Protein AF-A0A6T1N8C4-F1 (afdb_monomer_lite)

Secondary structure (DSSP, 8-state):
---PPPP----------------PPPPP----SHHHHHHHHHHHHHHHHHTTS--------HHHHHHHHHHHHHHHHTT--PPS--HHHHHHHHHHHHHHHHHHHHHHHHHHHHHHHHHHHHHHHHHHHHHHHHHHHHHHHHHHHHHHHHHH--HHHHS----GGGTSPP----SSSS--

pLDDT: mean 71.2, std 20.19, range [39.59, 98.56]

Sequence (180 aa):
SSHRLPTARLAAQPWTDRLPARRAPPPKAMAAPAMKLAVVVLATLNEAATAARGSVTKHSAPEDQLAQEMTHDLEMNFNKIAPFGKEDTAKELQDHAAKTQDTLVDAVENAEVAEIKRAVFRALTRLRAATIKEFDTIARLETQAIDAYNDAHHYRAENPLAHLHEDEAPVETDKLKSFH

Organism: NCBI:txid311494

Structure (mmCIF, N/CA/C/O backbone):
data_AF-A0A6T1N8C4-F1
#
_entry.id   AF-A0A6T1N8C4-F1
#
loop_
_atom_site.group_PDB
_atom_site.id
_atom_site.type_symbol
_atom_site.label_atom_id
_atom_site.label_alt_id
_atom_site.label_comp_id
_atom_site.label_asym_id
_atom_site.label_entity_id
_atom_site.label_seq_id
_atom_site.pdbx_PDB_ins_code
_atom_site.Cartn_x
_atom_site.Cartn_y
_atom_site.Cartn_z
_atom_site.occupancy
_atom_site.B_iso_or_equiv
_atom_site.auth_seq_id
_atom_site.auth_comp_id
_atom_site.auth_asym_id
_atom_site.auth_atom_id
_atom_site.pdbx_PDB_model_num
ATOM 1 N N . SER A 1 1 ? 70.506 -52.177 -51.315 1.00 47.34 1 SER A N 1
ATOM 2 C CA . SER A 1 1 ? 70.535 -50.708 -51.221 1.00 47.34 1 SER A CA 1
ATOM 3 C C . SER A 1 1 ? 69.802 -50.247 -49.987 1.00 47.34 1 SER A C 1
ATOM 5 O O . SER A 1 1 ? 68.582 -50.272 -49.924 1.00 47.34 1 SER A O 1
ATOM 7 N N . SER A 1 2 ? 70.589 -49.933 -48.971 1.00 41.72 2 SER A N 1
ATOM 8 C CA . SER A 1 2 ? 70.195 -49.477 -47.647 1.00 41.72 2 SER A CA 1
ATOM 9 C C . SER A 1 2 ? 70.303 -47.955 -47.590 1.00 41.72 2 SER A C 1
ATOM 11 O O . SER A 1 2 ? 71.415 -47.436 -47.640 1.00 41.72 2 SER A O 1
ATOM 13 N N . HIS A 1 3 ? 69.186 -47.249 -47.430 1.00 46.25 3 HIS A N 1
ATOM 14 C CA . HIS A 1 3 ? 69.199 -45.839 -47.041 1.00 46.25 3 HIS A CA 1
ATOM 15 C C . HIS A 1 3 ? 68.547 -45.700 -45.665 1.00 46.25 3 HIS A C 1
ATOM 17 O O . HIS A 1 3 ? 67.329 -45.682 -45.524 1.00 46.25 3 HIS A O 1
ATOM 23 N N . ARG A 1 4 ? 69.405 -45.661 -44.638 1.00 47.34 4 ARG A N 1
ATOM 24 C CA . ARG A 1 4 ? 69.079 -45.154 -43.302 1.00 47.34 4 ARG A CA 1
ATOM 25 C C . ARG A 1 4 ? 69.050 -43.632 -43.390 1.00 47.34 4 ARG A C 1
ATOM 27 O O . ARG A 1 4 ? 70.043 -43.042 -43.807 1.00 47.34 4 ARG A O 1
ATOM 34 N N . LEU A 1 5 ? 67.952 -43.014 -42.973 1.00 57.41 5 LEU A N 1
ATOM 35 C CA . LEU A 1 5 ? 67.934 -41.588 -42.655 1.00 57.41 5 LEU A CA 1
ATOM 36 C C . LEU A 1 5 ? 68.440 -41.391 -41.214 1.00 57.41 5 LEU A C 1
ATOM 38 O O . LEU A 1 5 ? 68.097 -42.194 -40.341 1.00 57.41 5 LEU A O 1
ATOM 42 N N . PRO A 1 6 ? 69.279 -40.375 -40.957 1.00 55.69 6 PRO A N 1
ATOM 43 C CA . PRO A 1 6 ? 69.910 -40.179 -39.662 1.00 55.69 6 PRO A CA 1
ATOM 44 C C . PRO A 1 6 ? 68.995 -39.433 -38.684 1.00 55.69 6 PRO A C 1
ATOM 46 O O . PRO A 1 6 ? 68.350 -38.440 -39.012 1.00 55.69 6 PRO A O 1
ATOM 49 N N . THR A 1 7 ? 69.006 -39.900 -37.440 1.00 52.66 7 THR A N 1
ATOM 50 C CA . THR A 1 7 ? 68.527 -39.197 -36.249 1.00 52.66 7 THR A CA 1
ATOM 51 C C . THR A 1 7 ? 69.350 -37.930 -36.006 1.00 52.66 7 THR A C 1
ATOM 53 O O . THR A 1 7 ? 70.552 -38.027 -35.760 1.00 52.66 7 THR A O 1
ATOM 56 N N . ALA A 1 8 ? 68.708 -36.760 -35.999 1.00 49.25 8 ALA A N 1
ATOM 57 C CA . ALA A 1 8 ? 69.304 -35.504 -35.546 1.00 49.25 8 ALA A CA 1
ATOM 58 C C . ALA A 1 8 ? 68.445 -34.885 -34.433 1.00 49.25 8 ALA A C 1
ATOM 60 O O . ALA A 1 8 ? 67.404 -34.275 -34.658 1.00 49.25 8 ALA A O 1
ATOM 61 N N . ARG A 1 9 ? 68.912 -35.095 -33.202 1.00 49.19 9 ARG A N 1
ATOM 62 C CA . ARG A 1 9 ? 68.495 -34.427 -31.970 1.00 49.19 9 ARG A CA 1
ATOM 63 C C . ARG A 1 9 ? 69.102 -33.022 -31.991 1.00 49.19 9 ARG A C 1
ATOM 65 O O . ARG A 1 9 ? 70.322 -32.919 -31.902 1.00 49.19 9 ARG A O 1
ATOM 72 N N . LEU A 1 10 ? 68.294 -31.963 -32.090 1.00 48.38 10 LEU A N 1
ATOM 73 C CA . LEU A 1 10 ? 68.785 -30.590 -31.942 1.00 48.38 10 LEU A CA 1
ATOM 74 C C . LEU A 1 10 ? 67.957 -29.809 -30.910 1.00 48.38 10 LEU A C 1
ATOM 76 O O . LEU A 1 10 ? 66.794 -29.485 -31.114 1.00 48.38 10 LEU A O 1
ATOM 80 N N . ALA A 1 11 ? 68.619 -29.614 -29.771 1.00 47.78 11 ALA A N 1
ATOM 81 C CA . ALA A 1 11 ? 68.452 -28.633 -28.706 1.00 47.78 11 ALA A CA 1
ATOM 82 C C . ALA A 1 11 ? 67.286 -27.628 -28.802 1.00 47.78 11 ALA A C 1
ATOM 84 O O . ALA A 1 11 ? 67.304 -26.698 -29.605 1.00 47.78 11 ALA A O 1
ATOM 85 N N . ALA A 1 12 ? 66.363 -27.725 -27.842 1.00 47.62 12 ALA A N 1
ATOM 86 C CA . ALA A 1 12 ? 65.566 -26.591 -27.398 1.00 47.62 12 ALA A CA 1
ATOM 87 C C . ALA A 1 12 ? 66.493 -25.589 -26.689 1.00 47.62 12 ALA A C 1
ATOM 89 O O . ALA A 1 12 ? 67.050 -25.899 -25.634 1.00 47.62 12 ALA A O 1
ATOM 90 N N . GLN A 1 13 ? 66.694 -24.412 -27.282 1.00 55.56 13 GLN A N 1
ATOM 91 C CA . GLN A 1 13 ? 67.374 -23.301 -26.619 1.00 55.56 13 GLN A CA 1
ATOM 92 C C . GLN A 1 13 ? 66.369 -22.450 -25.819 1.00 55.56 13 GLN A C 1
ATOM 94 O O . GLN A 1 13 ? 65.259 -22.211 -26.301 1.00 55.56 13 GLN A O 1
ATOM 99 N N . PRO A 1 14 ? 66.732 -21.987 -24.608 1.00 48.75 14 PRO A N 1
ATOM 100 C CA . PRO A 1 14 ? 65.880 -21.145 -23.779 1.00 48.75 14 PRO A CA 1
ATOM 101 C C . PRO A 1 14 ? 65.967 -19.682 -24.235 1.00 48.75 14 PRO A C 1
ATOM 103 O O . PRO A 1 14 ? 67.004 -19.039 -24.105 1.00 48.75 14 PRO A O 1
ATOM 106 N N . TRP A 1 15 ? 64.865 -19.135 -24.744 1.00 47.31 15 TRP A N 1
ATOM 107 C CA . TRP A 1 15 ? 64.737 -17.705 -25.033 1.00 47.31 15 TRP A CA 1
ATOM 108 C C . TRP A 1 15 ? 64.452 -16.923 -23.737 1.00 47.31 15 TRP A C 1
ATOM 110 O O . TRP A 1 15 ? 63.334 -16.536 -23.406 1.00 47.31 15 TRP A O 1
ATOM 120 N N . THR A 1 16 ? 65.488 -16.715 -22.938 1.00 52.50 16 THR A N 1
ATOM 121 C CA . THR A 1 16 ? 65.477 -15.653 -21.934 1.00 52.50 16 THR A CA 1
ATOM 122 C C . THR A 1 16 ? 66.001 -14.385 -22.591 1.00 52.50 16 THR A C 1
ATOM 124 O O . THR A 1 16 ? 67.209 -14.267 -22.744 1.00 52.50 16 THR A O 1
ATOM 127 N N . ASP A 1 17 ? 65.121 -13.445 -22.952 1.00 44.28 17 ASP A N 1
ATOM 128 C CA . ASP A 1 17 ? 65.421 -12.022 -22.750 1.00 44.28 17 ASP A CA 1
ATOM 129 C C . ASP A 1 17 ? 64.189 -11.094 -22.794 1.00 44.28 17 ASP A C 1
ATOM 131 O O . ASP A 1 17 ? 63.529 -10.887 -23.806 1.00 44.28 17 ASP A O 1
ATOM 135 N N . ARG A 1 18 ? 63.911 -10.558 -21.599 1.00 54.00 18 ARG A N 1
ATOM 136 C CA . ARG A 1 18 ? 63.447 -9.208 -21.232 1.00 54.00 18 ARG A CA 1
ATOM 137 C C . ARG A 1 18 ? 62.666 -8.383 -22.264 1.00 54.00 18 ARG A C 1
ATOM 139 O O . ARG A 1 18 ? 63.233 -7.593 -23.012 1.00 54.00 18 ARG A O 1
ATOM 146 N N . LEU A 1 19 ? 61.357 -8.314 -22.039 1.00 53.16 19 LEU A N 1
ATOM 147 C CA . LEU A 1 19 ? 60.633 -7.040 -22.077 1.00 53.16 19 LEU A CA 1
ATOM 148 C C . LEU A 1 19 ? 60.255 -6.677 -20.631 1.00 53.16 19 LEU A C 1
ATOM 150 O O . LEU A 1 19 ? 59.687 -7.524 -19.937 1.00 53.16 19 LEU A O 1
ATOM 154 N N . PRO A 1 20 ? 60.564 -5.470 -20.119 1.00 54.38 20 PRO A N 1
ATOM 155 C CA . PRO A 1 20 ? 60.092 -5.079 -18.801 1.00 54.38 20 PRO A CA 1
ATOM 156 C C . PRO A 1 20 ? 58.575 -4.889 -18.868 1.00 54.38 20 PRO A C 1
ATOM 158 O O . PRO A 1 20 ? 58.075 -3.919 -19.437 1.00 54.38 20 PRO A O 1
ATOM 161 N N . ALA A 1 21 ? 57.834 -5.822 -18.270 1.00 54.75 21 ALA A N 1
ATOM 162 C CA . ALA A 1 21 ? 56.421 -5.642 -17.992 1.00 54.75 21 ALA A CA 1
ATOM 163 C C . ALA A 1 21 ? 56.259 -4.359 -17.162 1.00 54.75 21 ALA A C 1
ATOM 165 O O . ALA A 1 21 ? 56.651 -4.308 -15.993 1.00 54.75 21 ALA A O 1
ATOM 166 N N . ARG A 1 22 ? 55.695 -3.303 -17.762 1.00 54.03 22 ARG A N 1
ATOM 167 C CA . ARG A 1 22 ? 55.162 -2.164 -17.009 1.00 54.03 22 ARG A CA 1
ATOM 168 C C . ARG A 1 22 ? 54.064 -2.711 -16.102 1.00 54.03 22 ARG A C 1
ATOM 170 O O . ARG A 1 22 ? 52.928 -2.901 -16.521 1.00 54.03 22 ARG A O 1
ATOM 177 N N . ARG A 1 23 ? 54.429 -3.003 -14.856 1.00 57.47 23 ARG A N 1
ATOM 178 C CA . ARG A 1 23 ? 53.504 -3.334 -13.777 1.00 57.47 23 ARG A CA 1
ATOM 179 C C . ARG A 1 23 ? 52.605 -2.116 -13.577 1.00 57.47 23 ARG A C 1
ATOM 181 O O . ARG A 1 23 ? 53.070 -1.081 -13.103 1.00 57.47 23 ARG A O 1
ATOM 188 N N . ALA A 1 24 ? 51.347 -2.217 -13.997 1.00 61.25 24 ALA A N 1
ATOM 189 C CA . ALA A 1 24 ? 50.339 -1.222 -13.660 1.00 61.25 24 ALA A CA 1
ATOM 190 C C . ALA A 1 24 ? 50.301 -1.060 -12.125 1.00 61.25 24 ALA A C 1
ATOM 192 O O . ALA A 1 24 ? 50.398 -2.068 -11.412 1.00 61.25 24 ALA A O 1
ATOM 193 N N . PRO A 1 25 ? 50.218 0.172 -11.592 1.00 68.31 25 PRO A N 1
ATOM 194 C CA . PRO A 1 25 ? 50.079 0.360 -10.155 1.00 68.31 25 PRO A CA 1
ATOM 195 C C . PRO A 1 25 ? 48.764 -0.288 -9.687 1.00 68.31 25 PRO A C 1
ATOM 197 O O . PRO A 1 25 ? 47.777 -0.250 -10.426 1.00 68.31 25 PRO A O 1
ATOM 200 N N . PRO A 1 26 ? 48.723 -0.893 -8.485 1.00 66.56 26 PRO A N 1
ATOM 201 C CA . PRO A 1 26 ? 47.484 -1.453 -7.964 1.00 66.56 26 PRO A CA 1
ATOM 202 C C . PRO A 1 26 ? 46.426 -0.345 -7.842 1.00 66.56 26 PRO A C 1
ATOM 204 O O . PRO A 1 26 ? 46.782 0.802 -7.543 1.00 66.56 26 PRO A O 1
ATOM 207 N N . PRO A 1 27 ? 45.133 -0.657 -8.049 1.00 54.56 27 PRO A N 1
ATOM 208 C CA . PRO A 1 27 ? 44.078 0.319 -7.832 1.00 54.56 27 PRO A CA 1
ATOM 209 C C . PRO A 1 27 ? 44.167 0.816 -6.388 1.00 54.56 27 PRO A C 1
ATOM 211 O O . PRO A 1 27 ? 44.194 0.022 -5.445 1.00 54.56 27 PRO A O 1
ATOM 214 N N . LYS A 1 28 ? 44.250 2.141 -6.212 1.00 54.94 28 LYS A N 1
ATOM 215 C CA . LYS A 1 28 ? 44.131 2.765 -4.893 1.00 54.94 28 LYS A CA 1
ATOM 216 C C . LYS A 1 28 ? 42.822 2.274 -4.288 1.00 54.94 28 LYS A C 1
ATOM 218 O O . LYS A 1 28 ? 41.762 2.498 -4.865 1.00 54.94 28 LYS A O 1
ATOM 223 N N . ALA A 1 29 ? 42.915 1.603 -3.144 1.00 51.88 29 ALA A N 1
ATOM 224 C CA . ALA A 1 29 ? 41.766 1.242 -2.339 1.00 51.88 29 ALA A CA 1
ATOM 225 C C . ALA A 1 29 ? 40.991 2.525 -2.012 1.00 51.88 29 ALA A C 1
ATOM 227 O O . ALA A 1 29 ? 41.386 3.303 -1.143 1.00 51.88 29 ALA A O 1
ATOM 228 N N . MET A 1 30 ? 39.905 2.770 -2.744 1.00 45.03 30 MET A N 1
ATOM 229 C CA . MET A 1 30 ? 38.883 3.704 -2.307 1.00 45.03 30 MET A CA 1
ATOM 230 C C . MET A 1 30 ? 38.223 3.049 -1.101 1.00 45.03 30 MET A C 1
ATOM 232 O O . MET A 1 30 ? 37.404 2.143 -1.233 1.00 45.03 30 MET A O 1
ATOM 236 N N . ALA A 1 31 ? 38.673 3.451 0.086 1.00 50.25 31 ALA A N 1
ATOM 237 C CA . ALA A 1 31 ? 38.044 3.109 1.344 1.00 50.25 31 ALA A CA 1
ATOM 238 C C . ALA A 1 31 ? 36.561 3.486 1.252 1.00 50.25 31 ALA A C 1
ATOM 240 O O . ALA A 1 31 ? 36.204 4.660 1.184 1.00 50.25 31 ALA A O 1
ATOM 241 N N . ALA A 1 32 ? 35.713 2.465 1.185 1.00 47.38 32 ALA A N 1
ATOM 242 C CA . ALA A 1 32 ? 34.274 2.594 1.108 1.00 47.38 32 ALA A CA 1
ATOM 243 C C . ALA A 1 32 ? 33.721 3.270 2.377 1.00 47.38 32 ALA A C 1
ATOM 245 O O . ALA A 1 32 ? 33.896 2.724 3.469 1.00 47.38 32 ALA A O 1
ATOM 246 N N . PRO A 1 33 ? 32.966 4.381 2.273 1.00 44.59 33 PRO A N 1
ATOM 247 C CA . PRO A 1 33 ? 32.098 4.828 3.353 1.00 44.59 33 PRO A CA 1
ATOM 248 C C . PRO A 1 33 ? 30.666 4.278 3.202 1.00 44.59 33 PRO A C 1
ATOM 250 O O . PRO A 1 33 ? 29.790 4.654 3.970 1.00 44.59 33 PRO A O 1
ATOM 253 N N . ALA A 1 34 ? 30.399 3.375 2.251 1.00 49.56 34 ALA A N 1
ATOM 254 C CA . ALA A 1 34 ? 29.049 2.846 2.015 1.00 49.56 34 ALA A CA 1
ATOM 255 C C . ALA A 1 34 ? 28.650 1.718 2.989 1.00 49.56 34 ALA A C 1
ATOM 257 O O . ALA A 1 34 ? 27.472 1.523 3.276 1.00 49.56 34 ALA A O 1
ATOM 258 N N . MET A 1 35 ? 29.623 0.999 3.558 1.00 45.97 35 MET A N 1
ATOM 259 C CA . MET A 1 35 ? 29.342 -0.159 4.417 1.00 45.97 35 MET A CA 1
ATOM 260 C C . MET A 1 35 ? 29.022 0.234 5.870 1.00 45.97 35 MET A C 1
ATOM 262 O O . MET A 1 35 ? 28.352 -0.513 6.575 1.00 45.97 35 MET A O 1
ATOM 266 N N . LYS A 1 36 ? 29.422 1.438 6.312 1.00 45.34 36 LYS A N 1
ATOM 267 C CA . LYS A 1 36 ? 29.052 1.964 7.639 1.00 45.34 36 LYS A CA 1
ATOM 268 C C . LYS A 1 36 ? 27.584 2.380 7.706 1.00 45.34 36 LYS A C 1
ATOM 270 O O . LYS A 1 36 ? 26.944 2.126 8.717 1.00 45.34 36 LYS A O 1
ATOM 275 N N . LEU A 1 37 ? 27.034 2.949 6.632 1.00 43.53 37 LEU A N 1
ATOM 276 C CA . LEU A 1 37 ? 25.614 3.308 6.568 1.00 43.53 37 LEU A CA 1
ATOM 277 C C . LEU A 1 37 ? 24.719 2.065 6.534 1.00 43.53 37 LEU A C 1
ATOM 279 O O . LEU A 1 37 ? 23.733 2.022 7.257 1.00 43.53 37 LEU A O 1
ATOM 283 N N . ALA A 1 38 ? 25.098 1.025 5.785 1.00 47.72 38 ALA A N 1
ATOM 284 C CA . ALA A 1 38 ? 24.355 -0.235 5.770 1.00 47.72 38 ALA A CA 1
ATOM 285 C C . ALA A 1 38 ? 24.359 -0.935 7.142 1.00 47.72 38 ALA A C 1
ATOM 287 O O . ALA A 1 38 ? 23.317 -1.404 7.587 1.00 47.72 38 ALA A O 1
ATOM 288 N N . VAL A 1 39 ? 25.500 -0.959 7.845 1.00 49.09 39 VAL A N 1
ATOM 289 C CA . VAL A 1 39 ? 25.595 -1.553 9.191 1.00 49.09 39 VAL A CA 1
ATOM 290 C C . VAL A 1 39 ? 24.842 -0.722 10.232 1.00 49.09 39 VAL A C 1
ATOM 292 O O . VAL A 1 39 ? 24.171 -1.303 11.076 1.00 49.09 39 VAL A O 1
ATOM 295 N N . VAL A 1 40 ? 24.884 0.613 10.159 1.00 53.31 40 VAL A N 1
ATOM 296 C CA . VAL A 1 40 ? 24.122 1.483 11.072 1.00 53.31 40 VAL A CA 1
ATOM 297 C C . VAL A 1 40 ? 22.619 1.386 10.808 1.00 53.31 40 VAL A C 1
ATOM 299 O O . VAL A 1 40 ? 21.866 1.261 11.760 1.00 53.31 40 VAL A O 1
ATOM 302 N N . VAL A 1 41 ? 22.166 1.364 9.551 1.00 53.97 41 VAL A N 1
ATOM 303 C CA . VAL A 1 41 ? 20.735 1.214 9.215 1.00 53.97 41 VAL A CA 1
ATOM 304 C C . VAL A 1 41 ? 20.219 -0.187 9.563 1.00 53.97 41 VAL A C 1
ATOM 306 O O . VAL A 1 41 ? 19.097 -0.325 10.044 1.00 53.97 41 VAL A O 1
ATOM 309 N N . LEU A 1 42 ? 21.032 -1.234 9.386 1.00 49.56 42 LEU A N 1
ATOM 310 C CA . LEU A 1 42 ? 20.670 -2.582 9.830 1.00 49.56 42 LEU A CA 1
ATOM 311 C C . LEU A 1 42 ? 20.664 -2.686 11.366 1.00 49.56 42 LEU A C 1
ATOM 313 O O . LEU A 1 42 ? 19.801 -3.364 11.916 1.00 49.56 42 LEU A O 1
ATOM 317 N N . ALA A 1 43 ? 21.564 -1.985 12.064 1.00 51.09 43 ALA A N 1
ATOM 318 C CA . ALA A 1 43 ? 21.596 -1.937 13.526 1.00 51.09 43 ALA A CA 1
ATOM 319 C C . ALA A 1 43 ? 20.418 -1.141 14.117 1.00 51.09 43 ALA A C 1
ATOM 321 O O . ALA A 1 43 ? 19.791 -1.627 15.053 1.00 51.09 43 ALA A O 1
ATOM 322 N N . THR A 1 44 ? 20.045 0.007 13.539 1.00 52.84 44 THR A N 1
ATOM 323 C CA . THR A 1 44 ? 18.914 0.823 14.023 1.00 52.84 44 THR A CA 1
ATOM 324 C C . THR A 1 44 ? 17.555 0.195 13.714 1.00 52.84 44 THR A C 1
ATOM 326 O O . THR A 1 44 ? 16.621 0.328 14.503 1.00 52.84 44 THR A O 1
ATOM 329 N N . LEU A 1 45 ? 17.427 -0.560 12.616 1.00 48.91 45 LEU A N 1
ATOM 330 C CA . LEU A 1 45 ? 16.219 -1.349 12.343 1.00 48.91 45 LEU A CA 1
ATOM 331 C C . LEU A 1 45 ? 16.142 -2.622 13.197 1.00 48.91 45 LEU A C 1
ATOM 333 O O . LEU A 1 45 ? 15.041 -3.068 13.519 1.00 48.91 45 LEU A O 1
ATOM 337 N N . ASN A 1 46 ? 17.283 -3.191 13.599 1.00 48.03 46 ASN A N 1
ATOM 338 C CA . ASN A 1 46 ? 17.304 -4.318 14.528 1.00 48.03 46 ASN A CA 1
ATOM 339 C C . ASN A 1 46 ? 17.000 -3.880 15.968 1.00 48.03 46 ASN A C 1
ATOM 341 O O . ASN A 1 46 ? 16.412 -4.657 16.705 1.00 48.03 46 ASN A O 1
ATOM 345 N N . GLU A 1 47 ? 17.300 -2.635 16.349 1.00 44.59 47 GLU A N 1
ATOM 346 C CA . GLU A 1 47 ? 16.943 -2.059 17.656 1.00 44.59 47 GLU A CA 1
ATOM 347 C C . GLU A 1 47 ? 15.423 -1.824 17.795 1.00 44.59 47 GLU A C 1
ATOM 349 O O . GLU A 1 47 ? 14.846 -2.036 18.861 1.00 44.59 47 GLU A O 1
ATOM 354 N N . ALA A 1 48 ? 14.734 -1.529 16.684 1.00 46.94 48 ALA A N 1
ATOM 355 C CA . ALA A 1 48 ? 13.268 -1.529 16.622 1.00 46.94 48 ALA A CA 1
ATOM 356 C C . ALA A 1 48 ? 12.656 -2.950 16.624 1.00 46.94 48 ALA A C 1
ATOM 358 O O . ALA A 1 48 ? 11.504 -3.126 17.022 1.00 46.94 48 ALA A O 1
ATOM 359 N N . ALA A 1 49 ? 13.411 -3.974 16.202 1.00 44.97 49 ALA A N 1
ATOM 360 C CA . ALA A 1 49 ? 12.958 -5.368 16.149 1.00 44.97 49 ALA A CA 1
ATOM 361 C C . ALA A 1 49 ? 13.280 -6.172 17.427 1.00 44.97 49 ALA A C 1
ATOM 363 O O . ALA A 1 49 ? 12.548 -7.108 17.760 1.00 44.97 49 ALA A O 1
ATOM 364 N N . THR A 1 50 ? 14.328 -5.812 18.174 1.00 43.03 50 THR A N 1
ATOM 365 C CA . THR A 1 50 ? 14.672 -6.426 19.468 1.00 43.03 50 THR A CA 1
ATOM 366 C C . THR A 1 50 ? 13.898 -5.825 20.638 1.00 43.03 50 THR A C 1
ATOM 368 O O . THR A 1 50 ? 13.684 -6.531 21.619 1.00 43.03 50 THR A O 1
ATOM 371 N N . ALA A 1 51 ? 13.336 -4.616 20.508 1.00 45.31 51 ALA A N 1
ATOM 372 C CA . ALA A 1 51 ? 12.325 -4.112 21.448 1.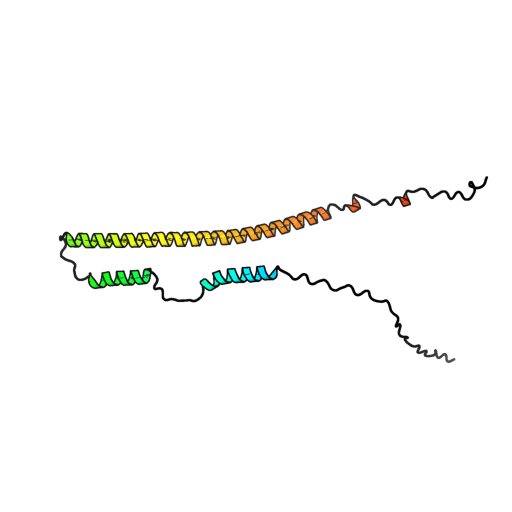00 45.31 51 ALA A CA 1
ATOM 373 C C . ALA A 1 51 ? 11.055 -4.994 21.497 1.00 45.31 51 ALA A C 1
ATOM 375 O O . ALA A 1 51 ? 10.325 -4.981 22.484 1.00 45.31 51 ALA A O 1
ATOM 376 N N . ALA A 1 52 ? 10.811 -5.808 20.460 1.00 48.56 52 ALA A N 1
ATOM 377 C CA . ALA A 1 52 ? 9.681 -6.733 20.383 1.00 48.56 52 ALA A CA 1
ATOM 378 C C . ALA A 1 52 ? 9.993 -8.163 20.877 1.00 48.56 52 ALA A C 1
ATOM 380 O O . ALA A 1 52 ? 9.107 -9.019 20.852 1.00 48.56 52 ALA A O 1
ATOM 381 N N . ARG A 1 53 ? 11.225 -8.468 21.319 1.00 51.44 53 ARG A N 1
ATOM 382 C CA . ARG A 1 53 ? 11.578 -9.802 21.838 1.00 51.44 53 ARG A CA 1
ATOM 383 C C . ARG A 1 53 ? 12.232 -9.728 23.211 1.00 51.44 53 ARG A C 1
ATOM 385 O O . ARG A 1 53 ? 13.440 -9.576 23.330 1.00 51.44 53 ARG A O 1
ATOM 392 N N . GLY A 1 54 ? 11.419 -10.009 24.226 1.00 45.38 54 GLY A N 1
ATOM 393 C CA . GLY A 1 54 ? 11.890 -10.768 25.382 1.00 45.38 54 GLY A CA 1
ATOM 394 C C . GLY A 1 54 ? 12.343 -9.956 26.587 1.00 45.38 54 GLY A C 1
ATOM 395 O O . GLY A 1 54 ? 13.384 -10.246 27.157 1.00 45.38 54 GLY A O 1
ATOM 396 N N . SER A 1 55 ? 11.514 -9.026 27.048 1.00 41.28 55 SER A N 1
ATOM 397 C CA . SER A 1 55 ? 11.369 -8.809 28.486 1.00 41.28 55 SER A CA 1
ATOM 398 C C . SER A 1 55 ? 9.904 -9.042 28.821 1.00 41.28 55 SER A C 1
ATOM 400 O O . SER A 1 55 ? 9.079 -8.134 28.742 1.00 41.28 55 SER A O 1
ATOM 402 N N . VAL A 1 56 ? 9.563 -10.296 29.142 1.00 39.59 56 VAL A N 1
ATOM 403 C CA . VAL A 1 56 ? 8.300 -10.632 29.813 1.00 39.59 56 VAL A CA 1
ATOM 404 C C . VAL A 1 56 ? 8.422 -10.105 31.240 1.00 39.59 56 VAL A C 1
ATOM 406 O O . VAL A 1 56 ? 8.571 -10.845 32.209 1.00 39.59 56 VAL A O 1
ATOM 409 N N . THR A 1 57 ? 8.421 -8.782 31.372 1.00 43.12 57 THR A N 1
ATOM 410 C CA . THR A 1 57 ? 7.914 -8.184 32.593 1.00 43.12 57 THR A CA 1
ATOM 411 C C . THR A 1 57 ? 6.471 -8.648 32.668 1.00 43.12 57 THR A C 1
ATOM 413 O O . THR A 1 57 ? 5.702 -8.449 31.729 1.00 43.12 57 THR A O 1
ATOM 416 N N . LYS A 1 58 ? 6.106 -9.317 33.761 1.00 42.56 58 LYS A N 1
ATOM 417 C CA . LYS A 1 58 ? 4.710 -9.416 34.179 1.00 42.56 58 LYS A CA 1
ATOM 418 C C . LYS A 1 58 ? 4.226 -7.996 34.498 1.00 42.56 58 LYS A C 1
ATOM 420 O O . LYS A 1 58 ? 4.009 -7.664 35.655 1.00 42.56 58 LYS A O 1
ATOM 425 N N . HIS A 1 59 ? 4.128 -7.129 33.498 1.00 43.28 59 HIS A N 1
ATOM 426 C CA . HIS A 1 59 ? 3.107 -6.109 33.540 1.00 43.28 59 HIS A CA 1
ATOM 427 C C . HIS A 1 59 ? 1.839 -6.921 33.358 1.00 43.28 59 HIS A C 1
ATOM 429 O O . HIS A 1 59 ? 1.566 -7.397 32.257 1.00 43.28 59 HIS A O 1
ATOM 435 N N . SER A 1 60 ? 1.157 -7.199 34.472 1.00 52.25 60 SER A N 1
ATOM 436 C CA . SER A 1 60 ? -0.256 -7.537 34.396 1.00 52.25 60 SER A CA 1
ATOM 437 C C . SER A 1 60 ? -0.857 -6.531 33.432 1.00 52.25 60 SER A C 1
ATOM 439 O O . SER A 1 60 ? -0.636 -5.321 33.576 1.00 52.25 60 SER A O 1
ATOM 441 N N . ALA A 1 61 ? -1.483 -7.039 32.377 1.00 59.59 61 ALA A N 1
ATOM 442 C CA . ALA A 1 61 ? -2.141 -6.160 31.440 1.00 59.59 61 ALA A CA 1
ATOM 443 C C . ALA A 1 61 ? -3.146 -5.308 32.243 1.00 59.59 61 ALA A C 1
ATOM 445 O O . ALA A 1 61 ? -3.631 -5.767 33.283 1.00 59.59 61 ALA A O 1
ATOM 446 N N . PRO A 1 62 ? -3.428 -4.058 31.852 1.00 60.53 62 PRO A N 1
ATOM 447 C CA . PRO A 1 62 ? -4.402 -3.237 32.572 1.00 60.53 62 PRO A CA 1
ATOM 448 C C . PRO A 1 62 ? -5.742 -3.979 32.738 1.00 60.53 62 PRO A C 1
ATOM 450 O O . PRO A 1 62 ? -6.364 -3.876 33.791 1.00 60.53 62 PRO A O 1
ATOM 453 N N . GLU A 1 63 ? -6.102 -4.840 31.779 1.00 62.03 63 GLU A N 1
ATOM 454 C CA . GLU A 1 63 ? -7.219 -5.787 31.883 1.00 62.03 63 GLU A CA 1
ATOM 455 C C . GLU A 1 63 ? -7.095 -6.850 32.994 1.00 62.03 63 GLU A C 1
ATOM 457 O O . GLU A 1 63 ? -8.115 -7.214 33.563 1.00 62.03 63 GLU A O 1
ATOM 462 N N . ASP A 1 64 ? -5.902 -7.328 33.364 1.00 63.41 64 ASP A N 1
ATOM 463 C CA . ASP A 1 64 ? -5.721 -8.288 34.471 1.00 63.41 64 ASP A CA 1
ATOM 464 C C . ASP A 1 64 ? -5.895 -7.619 35.843 1.00 63.41 64 ASP A C 1
ATOM 466 O O . ASP A 1 64 ? -6.394 -8.239 36.783 1.00 63.41 64 ASP A O 1
ATOM 470 N N . GLN A 1 65 ? -5.485 -6.352 35.969 1.00 64.69 65 GLN A N 1
ATOM 471 C CA . GLN A 1 65 ? -5.694 -5.557 37.186 1.00 64.69 65 GLN A CA 1
ATOM 472 C C . GLN A 1 65 ? -7.164 -5.152 37.319 1.00 64.69 65 GLN A C 1
ATOM 474 O O . GLN A 1 65 ? -7.740 -5.301 38.392 1.00 64.69 65 GLN A O 1
ATOM 479 N N . LEU A 1 66 ? -7.785 -4.743 36.209 1.00 66.38 66 LEU A N 1
ATOM 480 C CA . LEU A 1 66 ? -9.216 -4.466 36.126 1.00 66.38 66 LEU A CA 1
ATOM 481 C C . LEU A 1 66 ? -10.046 -5.727 36.395 1.00 66.38 66 LEU A C 1
ATOM 483 O O . LEU A 1 66 ? -11.016 -5.667 37.136 1.00 66.38 66 LEU A O 1
ATOM 487 N N . ALA A 1 67 ? -9.658 -6.883 35.851 1.00 64.38 67 ALA A N 1
ATOM 488 C CA . ALA A 1 67 ? -10.317 -8.153 36.136 1.00 64.38 67 ALA A CA 1
ATOM 489 C C . ALA A 1 67 ? -10.194 -8.515 37.620 1.00 64.38 67 ALA A C 1
ATOM 491 O O . ALA A 1 67 ? -11.180 -8.934 38.215 1.00 64.38 67 ALA A O 1
ATOM 492 N N . GLN A 1 68 ? -9.031 -8.304 38.246 1.00 66.75 68 GLN A N 1
ATOM 493 C CA . GLN A 1 68 ? -8.874 -8.497 39.690 1.00 66.75 68 GLN A CA 1
ATOM 494 C C . GLN A 1 68 ? -9.756 -7.539 40.502 1.00 66.75 68 GLN A C 1
ATOM 496 O O . GLN A 1 68 ? -10.424 -7.991 41.431 1.00 66.75 68 GLN A O 1
ATOM 501 N N . GLU A 1 69 ? -9.834 -6.264 40.123 1.00 62.91 69 GLU A N 1
ATOM 502 C CA . GLU A 1 69 ? -10.684 -5.257 40.772 1.00 62.91 69 GLU A CA 1
ATOM 503 C C . GLU A 1 69 ? -12.181 -5.587 40.608 1.00 62.91 69 GLU A C 1
ATOM 505 O O . GLU A 1 69 ? -12.915 -5.645 41.594 1.00 62.91 69 GLU A O 1
ATOM 510 N N . MET A 1 70 ? -12.613 -5.956 39.396 1.00 63.59 70 MET A N 1
ATOM 511 C CA . MET A 1 70 ? -13.983 -6.395 39.110 1.00 63.59 70 MET A CA 1
ATOM 512 C C . MET A 1 70 ? -14.342 -7.706 39.820 1.00 63.59 70 MET A C 1
ATOM 514 O O . MET A 1 70 ? -15.469 -7.865 40.281 1.00 63.59 70 MET A O 1
ATOM 518 N N . THR A 1 71 ? -13.410 -8.657 39.948 1.00 61.91 71 THR A N 1
ATOM 519 C CA . THR A 1 71 ? -13.669 -9.895 40.709 1.00 61.91 71 THR A CA 1
ATOM 520 C C . THR A 1 71 ? -13.805 -9.635 42.206 1.00 61.91 71 THR A C 1
ATOM 522 O O . THR A 1 71 ? -14.599 -10.306 42.866 1.00 61.91 71 THR A O 1
ATOM 525 N N . HIS A 1 72 ? -13.098 -8.632 42.734 1.00 62.91 72 HIS A N 1
ATOM 526 C CA . HIS A 1 72 ? -13.202 -8.239 44.137 1.00 62.91 72 HIS A CA 1
ATOM 527 C C . HIS A 1 72 ? -14.544 -7.556 44.443 1.00 62.91 72 HIS A C 1
ATOM 529 O O . HIS A 1 72 ? -15.148 -7.828 45.484 1.00 62.91 72 HIS A O 1
ATOM 535 N N . ASP A 1 73 ? -15.050 -6.748 43.506 1.00 55.31 73 ASP A N 1
ATOM 536 C CA . ASP A 1 73 ? -16.378 -6.126 43.591 1.00 55.31 73 ASP A CA 1
ATOM 537 C C . ASP A 1 73 ? -17.521 -7.157 43.506 1.00 55.31 73 ASP A C 1
ATOM 539 O O . ASP A 1 73 ? -18.565 -6.977 44.140 1.00 55.31 73 ASP A O 1
ATOM 543 N N . LEU A 1 74 ? -17.334 -8.279 42.797 1.00 58.47 74 LEU A N 1
ATOM 544 C CA . LEU A 1 74 ? -18.326 -9.362 42.750 1.00 58.47 74 LEU A CA 1
ATOM 545 C C . LEU A 1 74 ? -18.348 -10.223 44.027 1.00 58.47 74 LEU A C 1
ATOM 547 O O . LEU A 1 74 ? -19.431 -10.565 44.505 1.00 58.47 74 LEU A O 1
ATOM 551 N N . GLU A 1 75 ? -17.199 -10.583 44.605 1.00 57.94 75 GLU A N 1
ATOM 552 C CA . GLU A 1 75 ? -17.161 -11.507 45.756 1.00 57.94 75 GLU A CA 1
ATOM 553 C C . GLU A 1 75 ? -17.698 -10.901 47.066 1.00 57.94 75 GLU A C 1
ATOM 555 O O . GLU A 1 75 ? -18.175 -11.638 47.931 1.00 57.94 75 GLU A O 1
ATOM 560 N N . MET A 1 76 ? -17.701 -9.571 47.207 1.00 59.78 76 MET A N 1
ATOM 561 C CA . MET A 1 76 ? -18.154 -8.893 48.432 1.00 59.78 76 MET A CA 1
ATOM 562 C C . MET A 1 76 ? -19.629 -8.444 48.393 1.00 59.78 76 MET A C 1
ATOM 564 O O . MET A 1 76 ? -20.200 -8.156 49.449 1.00 59.78 76 MET A O 1
ATOM 568 N N . ASN A 1 77 ? -20.274 -8.407 47.216 1.00 55.56 77 ASN A N 1
ATOM 569 C CA . ASN A 1 77 ? -21.552 -7.697 47.024 1.00 55.56 77 ASN A CA 1
ATOM 570 C C . ASN A 1 77 ? -22.777 -8.595 46.722 1.00 55.56 77 ASN A C 1
ATOM 572 O O . ASN A 1 77 ? -23.917 -8.136 46.797 1.00 55.56 77 ASN A O 1
ATOM 576 N N . PHE A 1 78 ? -22.598 -9.900 46.464 1.00 50.03 78 PHE A N 1
ATOM 577 C CA . PHE A 1 78 ? -23.717 -10.820 46.163 1.00 50.03 78 PHE A CA 1
ATOM 578 C C . PHE A 1 78 ? -24.639 -11.144 47.358 1.00 50.03 78 PHE A C 1
ATOM 580 O O . PHE A 1 78 ? -25.751 -11.632 47.160 1.00 50.03 78 PHE A O 1
ATOM 587 N N . ASN A 1 79 ? -24.232 -10.832 48.593 1.00 49.91 79 ASN A N 1
ATOM 588 C CA . ASN A 1 79 ? -24.980 -11.187 49.809 1.00 49.91 79 ASN A CA 1
ATOM 589 C C . ASN A 1 79 ? -25.777 -10.032 50.444 1.00 49.91 79 ASN A C 1
ATOM 591 O O . ASN A 1 79 ? -26.207 -10.148 51.594 1.00 49.91 79 ASN A O 1
ATOM 595 N N . LYS A 1 80 ? -26.003 -8.920 49.733 1.00 57.81 80 LYS A N 1
ATOM 596 C CA . LYS A 1 80 ? -26.673 -7.737 50.304 1.00 57.81 80 LYS A CA 1
ATOM 597 C C . LYS A 1 80 ? -27.791 -7.154 49.440 1.00 57.81 80 LYS A C 1
ATOM 599 O O . LYS A 1 80 ? -28.031 -5.952 49.470 1.00 57.81 80 LYS A O 1
ATOM 604 N N . ILE A 1 81 ? -28.523 -8.002 48.715 1.00 59.47 81 ILE A N 1
ATOM 605 C CA . ILE A 1 81 ? -29.743 -7.567 48.021 1.00 59.47 81 ILE A CA 1
ATOM 606 C C . ILE A 1 81 ? -30.797 -7.231 49.084 1.00 59.47 81 ILE A C 1
ATOM 608 O O . ILE A 1 81 ? -31.515 -8.102 49.580 1.00 59.47 81 ILE A O 1
ATOM 612 N N . ALA A 1 82 ? -30.859 -5.959 49.478 1.00 60.50 82 ALA A N 1
ATOM 613 C CA . ALA A 1 82 ? -31.974 -5.444 50.254 1.00 60.50 82 ALA A CA 1
ATOM 614 C 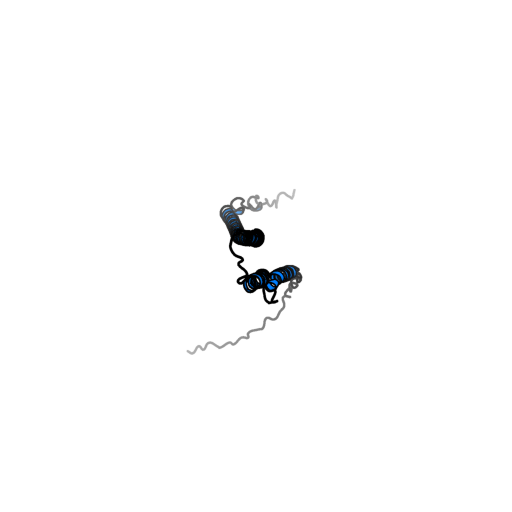C . ALA A 1 82 ? -33.270 -5.621 49.434 1.00 60.50 82 ALA A C 1
ATOM 616 O O . ALA A 1 82 ? -33.228 -5.570 48.201 1.00 60.50 82 ALA A O 1
ATOM 617 N N . PRO A 1 83 ? -34.427 -5.849 50.079 1.00 65.88 83 PRO A N 1
ATOM 618 C CA . PRO A 1 83 ? -35.692 -6.027 49.372 1.00 65.88 83 PRO A CA 1
ATOM 619 C C . PRO A 1 83 ? -35.968 -4.838 48.440 1.00 65.88 83 PRO A C 1
ATOM 621 O O . PRO A 1 83 ? -35.767 -3.685 48.828 1.00 65.88 83 PRO A O 1
ATOM 624 N N . PHE A 1 84 ? -36.428 -5.133 47.217 1.00 59.62 84 PHE A N 1
ATOM 625 C CA . PHE A 1 84 ? -36.773 -4.136 46.198 1.00 59.62 84 PHE A CA 1
ATOM 626 C C . PHE A 1 84 ? -37.622 -3.004 46.802 1.00 59.62 84 PHE A C 1
ATOM 628 O O . PHE A 1 84 ? -38.636 -3.268 47.448 1.00 59.62 84 PHE A O 1
ATOM 635 N N . GLY A 1 85 ? -37.208 -1.749 46.582 1.00 63.62 85 GLY A N 1
ATOM 636 C CA . GLY A 1 85 ? -37.932 -0.558 47.054 1.00 63.62 85 GLY A CA 1
ATOM 637 C C . GLY A 1 85 ? -37.180 0.365 48.024 1.00 63.62 85 GLY A C 1
ATOM 638 O O . GLY A 1 85 ? -37.810 1.238 48.617 1.00 63.62 85 GLY A O 1
ATOM 639 N N . LYS A 1 86 ? -35.859 0.208 48.202 1.00 67.81 86 LYS A N 1
ATOM 640 C CA . LYS A 1 86 ? -34.997 1.164 48.927 1.00 67.81 86 LYS A CA 1
ATOM 641 C C . LYS A 1 86 ? -34.184 1.994 47.925 1.00 67.81 86 LYS A C 1
ATOM 643 O O . LYS A 1 86 ? -33.430 1.426 47.137 1.00 67.81 86 LYS A O 1
ATOM 648 N N . GLU A 1 87 ? -34.344 3.317 47.961 1.00 66.25 87 GLU A N 1
ATOM 649 C CA . GLU A 1 87 ? -33.699 4.277 47.044 1.00 66.25 87 GLU A CA 1
ATOM 650 C C . GLU A 1 87 ? -32.167 4.117 47.000 1.00 66.25 87 GLU A C 1
ATOM 652 O O . GLU A 1 87 ? -31.574 4.146 45.923 1.00 66.25 87 GLU A O 1
ATOM 657 N N . ASP A 1 88 ? -31.552 3.804 48.143 1.00 74.38 88 ASP A N 1
ATOM 658 C CA . ASP A 1 88 ? -30.101 3.629 48.276 1.00 74.38 88 ASP A CA 1
ATOM 659 C C . ASP A 1 88 ? -29.551 2.478 47.408 1.00 74.38 88 ASP A C 1
ATOM 661 O O . ASP A 1 88 ? -28.527 2.631 46.749 1.00 74.38 88 ASP A O 1
ATOM 665 N N . THR A 1 89 ? -30.271 1.351 47.306 1.00 75.81 89 THR A N 1
ATOM 666 C CA . THR A 1 89 ? -29.831 0.197 46.489 1.00 75.81 89 THR A CA 1
ATOM 667 C C . THR A 1 89 ? -29.982 0.412 44.986 1.00 75.81 89 THR A C 1
ATOM 669 O O . THR A 1 89 ? -29.199 -0.116 44.202 1.00 75.81 89 THR A O 1
ATOM 672 N N . ALA A 1 90 ? -30.975 1.196 44.560 1.00 80.56 90 ALA A N 1
ATOM 673 C CA . ALA A 1 90 ? -31.132 1.534 43.148 1.00 80.56 90 ALA A CA 1
ATOM 674 C C . ALA A 1 90 ? -30.008 2.469 42.680 1.00 80.56 90 ALA A C 1
ATOM 676 O O . ALA A 1 90 ? -29.514 2.321 41.562 1.00 80.56 90 ALA A O 1
ATOM 677 N N . LYS A 1 91 ? -29.586 3.391 43.553 1.00 81.62 91 LYS A N 1
ATOM 678 C CA . LYS A 1 91 ? -28.500 4.331 43.283 1.00 81.62 91 LYS A CA 1
ATOM 679 C C . LYS A 1 91 ? -27.147 3.629 43.162 1.00 81.62 91 LYS A C 1
ATOM 681 O O . LYS A 1 91 ? -26.452 3.840 42.178 1.00 81.62 91 LYS A O 1
ATOM 686 N N . GLU A 1 92 ? -26.824 2.720 44.081 1.00 81.75 92 GLU A N 1
ATOM 687 C CA . GLU A 1 92 ? -25.584 1.928 44.011 1.00 81.75 92 GLU A CA 1
ATOM 688 C C . GLU A 1 92 ? -25.497 1.084 42.726 1.00 81.75 92 GLU A C 1
ATOM 690 O O . GLU A 1 92 ? -24.445 1.017 42.090 1.00 81.75 92 GLU A O 1
ATOM 695 N N . LEU A 1 93 ? -26.613 0.485 42.291 1.00 85.69 93 LEU A N 1
ATOM 696 C CA . LEU A 1 93 ? -26.663 -0.272 41.034 1.00 85.69 93 LEU A CA 1
ATOM 697 C C . LEU A 1 93 ? -26.498 0.623 39.797 1.00 85.69 93 LEU A C 1
ATOM 699 O O . LEU A 1 93 ? -25.880 0.202 38.819 1.00 85.69 93 LEU A O 1
ATOM 703 N N . GLN A 1 94 ? -27.034 1.846 39.826 1.00 86.81 94 GLN A N 1
ATOM 704 C CA . GLN A 1 94 ? -26.849 2.824 38.751 1.00 86.81 94 GLN A CA 1
ATOM 705 C C . GLN A 1 94 ? -25.405 3.319 38.678 1.00 86.81 94 GLN A C 1
ATOM 707 O O . GLN A 1 94 ? -24.842 3.347 37.586 1.00 86.81 94 GLN A O 1
ATOM 712 N N . ASP A 1 95 ? -24.794 3.636 39.819 1.00 87.94 95 ASP A N 1
ATOM 713 C CA . ASP A 1 95 ? -23.406 4.098 39.891 1.00 87.94 95 ASP A CA 1
ATOM 714 C C . ASP A 1 95 ? -22.438 3.003 39.404 1.00 87.94 95 ASP A C 1
ATOM 716 O O . ASP A 1 95 ? -21.520 3.274 38.625 1.00 87.94 95 ASP A O 1
ATOM 720 N N . HIS A 1 96 ? -22.683 1.738 39.770 1.00 88.44 96 HIS A N 1
ATOM 721 C CA . HIS A 1 96 ? -21.906 0.605 39.262 1.00 88.44 96 HIS A CA 1
ATOM 722 C C . HIS A 1 96 ? -22.099 0.403 37.750 1.00 88.44 96 HIS A C 1
ATOM 724 O O . HIS A 1 96 ? -21.131 0.185 37.015 1.00 88.44 96 HIS A O 1
ATOM 730 N N . ALA A 1 97 ? -23.338 0.488 37.254 1.00 89.81 97 ALA A N 1
ATOM 731 C CA . ALA A 1 97 ? -23.618 0.379 35.824 1.00 89.81 97 ALA A CA 1
ATOM 732 C C . ALA A 1 97 ? -22.952 1.509 35.020 1.00 89.81 97 ALA A C 1
ATOM 734 O O . ALA A 1 97 ? -22.386 1.237 33.962 1.00 89.81 97 ALA A O 1
ATOM 735 N N . ALA A 1 98 ? -22.957 2.740 35.539 1.00 92.12 98 ALA A N 1
ATOM 736 C CA . ALA A 1 98 ? -22.284 3.885 34.930 1.00 92.12 98 ALA A CA 1
ATOM 737 C C . ALA A 1 98 ? -20.762 3.677 34.868 1.00 92.12 98 ALA A C 1
ATOM 739 O O . ALA A 1 98 ? -20.182 3.751 33.789 1.00 92.12 98 ALA A O 1
ATOM 740 N N . LYS A 1 99 ? -20.126 3.277 35.980 1.00 90.06 99 LYS A N 1
ATOM 741 C CA . LYS A 1 99 ? -18.680 2.976 36.010 1.00 90.06 99 LYS A CA 1
ATOM 742 C C . LYS A 1 99 ? -18.291 1.857 35.033 1.00 90.06 99 LYS A C 1
ATOM 744 O O . LYS A 1 99 ? -17.229 1.895 34.409 1.00 90.06 99 LYS A O 1
ATOM 749 N N . THR A 1 100 ? -19.166 0.863 34.871 1.00 91.50 100 THR A N 1
ATOM 750 C CA . THR A 1 100 ? -18.958 -0.221 33.898 1.00 91.50 100 THR A CA 1
ATOM 751 C C . THR A 1 100 ? -19.031 0.300 32.456 1.00 91.50 100 THR A C 1
ATOM 753 O O . THR A 1 100 ? -18.269 -0.156 31.608 1.00 91.50 100 THR A O 1
ATOM 756 N N . GLN A 1 101 ? -19.911 1.264 32.162 1.00 93.81 101 GLN A N 1
ATOM 757 C CA . GLN A 1 101 ? -19.998 1.888 30.836 1.00 93.81 101 GLN A CA 1
ATOM 758 C C . GLN A 1 101 ? -18.752 2.705 30.508 1.00 93.81 101 GLN A C 1
ATOM 760 O O . GLN A 1 101 ? -18.210 2.524 29.422 1.00 93.81 101 GLN A O 1
ATOM 765 N N . ASP A 1 102 ? -18.263 3.519 31.443 1.00 94.56 102 ASP A N 1
ATOM 766 C CA . ASP A 1 102 ? -17.043 4.314 31.244 1.00 94.56 102 ASP A CA 1
ATOM 767 C C . ASP A 1 102 ? -15.850 3.412 30.893 1.00 94.56 102 ASP A C 1
ATOM 769 O O . ASP A 1 102 ? -15.137 3.645 29.921 1.00 94.56 102 ASP A O 1
ATOM 773 N N . THR A 1 103 ? -15.718 2.289 31.603 1.00 94.31 103 THR A N 1
ATOM 774 C CA . THR A 1 103 ? -14.658 1.302 31.345 1.00 94.31 103 THR A CA 1
ATOM 775 C C . THR A 1 103 ? -14.787 0.652 29.961 1.00 94.31 103 THR A C 1
ATOM 777 O O . THR A 1 103 ? -13.790 0.385 29.289 1.00 94.31 103 THR A O 1
ATOM 780 N N . LEU A 1 104 ? -16.015 0.376 29.511 1.00 96.06 104 LEU A N 1
ATOM 781 C CA . LEU A 1 104 ? -16.252 -0.160 28.169 1.00 96.06 104 LEU A CA 1
ATOM 782 C C . LEU A 1 104 ? -15.949 0.875 27.083 1.00 96.06 104 LEU A C 1
ATOM 784 O O . LEU A 1 104 ? -15.442 0.497 26.028 1.00 96.06 104 LEU A O 1
ATOM 788 N N . VAL A 1 105 ? -16.233 2.154 27.333 1.00 97.06 105 VAL A N 1
ATOM 789 C CA . VAL A 1 105 ? -15.883 3.246 26.417 1.00 97.06 105 VAL A CA 1
ATOM 790 C C . VAL A 1 105 ? -14.364 3.347 26.286 1.00 97.06 105 VAL A C 1
ATOM 792 O O . VAL A 1 105 ? -13.869 3.269 25.163 1.00 97.06 105 VAL A O 1
ATOM 795 N N . ASP A 1 106 ? -13.620 3.363 27.395 1.00 96.69 106 ASP A N 1
ATOM 796 C CA . ASP A 1 106 ? -12.147 3.375 27.380 1.00 96.69 106 ASP A CA 1
ATOM 797 C C .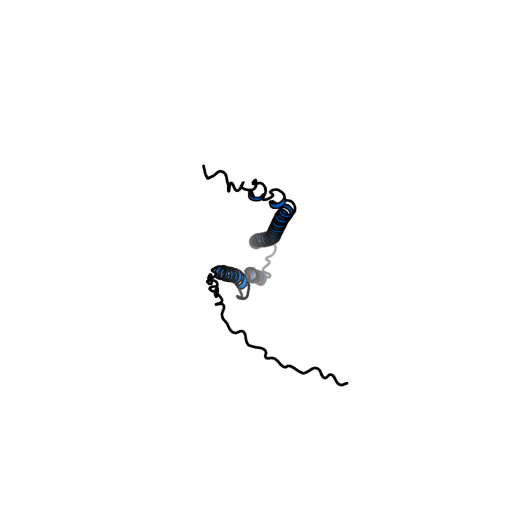 ASP A 1 106 ? -11.567 2.181 26.597 1.00 96.69 106 ASP A C 1
ATOM 799 O O . ASP A 1 106 ? -10.631 2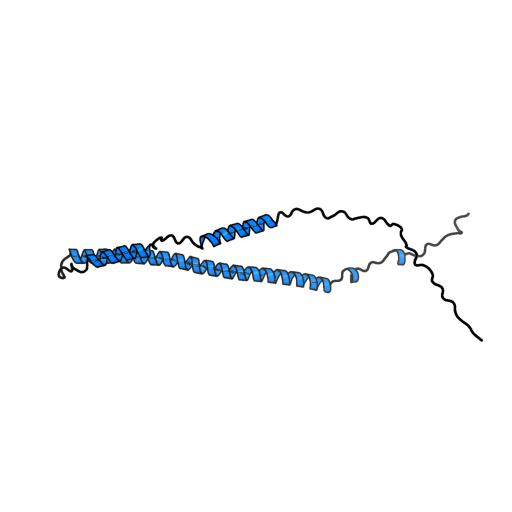.316 25.799 1.00 96.69 106 ASP A O 1
ATOM 803 N N . ALA A 1 107 ? -12.140 0.989 26.795 1.00 96.69 107 ALA A N 1
ATOM 804 C CA . ALA A 1 107 ? -11.715 -0.219 26.095 1.00 96.69 107 ALA A CA 1
ATOM 805 C C . ALA A 1 107 ? -11.973 -0.135 24.582 1.00 96.69 107 ALA A C 1
ATOM 807 O O . ALA A 1 107 ? -11.112 -0.532 23.790 1.00 96.69 107 ALA A O 1
ATOM 808 N N . VAL A 1 108 ? -13.133 0.388 24.174 1.00 97.44 108 VAL A N 1
ATOM 809 C CA . VAL A 1 108 ? -13.477 0.587 22.759 1.00 97.44 108 VAL A CA 1
ATOM 810 C C . VAL A 1 108 ? -12.558 1.627 22.127 1.00 97.44 108 VAL A C 1
ATOM 812 O O . VAL A 1 108 ? -11.973 1.348 21.082 1.00 97.44 108 VAL A O 1
ATOM 815 N N . GLU A 1 109 ? -12.343 2.771 22.775 1.00 97.81 109 GLU A N 1
ATOM 816 C CA . GLU A 1 109 ? -11.459 3.827 22.269 1.00 97.81 109 GLU A CA 1
ATOM 817 C C . GLU A 1 109 ? -10.019 3.320 22.088 1.00 97.81 109 GLU A C 1
ATOM 819 O O . GLU A 1 109 ? -9.382 3.545 21.050 1.00 97.81 109 GLU A O 1
ATOM 824 N N . ASN A 1 110 ? -9.503 2.551 23.050 1.00 96.00 110 ASN A N 1
ATOM 825 C CA . ASN A 1 110 ? -8.178 1.946 22.934 1.00 96.00 110 ASN A CA 1
ATOM 826 C C . ASN A 1 110 ? -8.116 0.876 21.824 1.00 96.00 110 ASN A C 1
ATOM 828 O O . ASN A 1 110 ? -7.129 0.799 21.078 1.00 96.00 110 ASN A O 1
ATOM 832 N N . ALA A 1 111 ? -9.171 0.070 21.671 1.00 97.50 111 ALA A N 1
ATOM 833 C CA . ALA A 1 111 ? -9.269 -0.926 20.606 1.00 97.50 111 ALA A CA 1
ATOM 834 C C . ALA A 1 111 ? -9.309 -0.275 19.213 1.00 97.50 111 ALA A C 1
ATOM 836 O O . ALA A 1 111 ? -8.637 -0.749 18.291 1.00 97.50 111 ALA A O 1
ATOM 837 N N . GLU A 1 112 ? -10.023 0.838 19.058 1.00 98.19 112 GLU A N 1
ATOM 838 C CA . 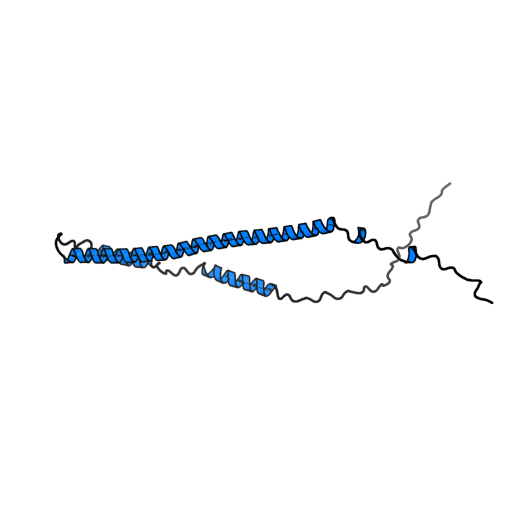GLU A 1 112 ? -10.079 1.597 17.807 1.00 98.19 112 GLU A CA 1
ATOM 839 C C . GLU A 1 112 ? -8.704 2.141 17.418 1.00 98.19 112 GLU A C 1
ATOM 841 O O . GLU A 1 112 ? -8.253 1.959 16.281 1.00 98.19 112 GLU A O 1
ATOM 846 N N . VAL A 1 113 ? -7.977 2.733 18.369 1.00 98.00 113 VAL A N 1
ATOM 847 C CA . VAL A 1 113 ? -6.607 3.210 18.133 1.00 98.00 113 VAL A CA 1
ATOM 848 C C . VAL A 1 113 ? -5.693 2.060 17.694 1.00 98.00 113 VAL A C 1
ATOM 850 O O . VAL A 1 113 ? -4.858 2.235 16.794 1.00 98.00 113 VAL A O 1
ATOM 853 N N . ALA A 1 114 ? -5.833 0.878 18.299 1.00 97.62 114 ALA A N 1
ATOM 854 C CA . ALA A 1 114 ? -5.060 -0.304 17.928 1.00 97.62 114 ALA A CA 1
ATOM 855 C C . ALA A 1 114 ? -5.398 -0.802 16.512 1.00 97.62 114 ALA A C 1
ATOM 857 O O . ALA A 1 114 ? -4.481 -1.106 15.736 1.00 97.62 114 ALA A O 1
ATOM 858 N N . GLU A 1 115 ? -6.678 -0.841 16.141 1.00 97.75 115 GLU A N 1
ATOM 859 C CA . GLU A 1 115 ? -7.096 -1.301 14.815 1.00 97.75 115 GLU A CA 1
ATOM 860 C C . GLU A 1 115 ? -6.709 -0.302 13.720 1.00 97.75 115 GLU A C 1
ATOM 862 O O . GLU A 1 115 ? -6.200 -0.718 12.678 1.00 97.75 115 GLU A O 1
ATOM 867 N N . ILE A 1 116 ? -6.818 1.008 13.967 1.00 97.88 116 ILE A N 1
ATOM 868 C CA . ILE A 1 116 ? -6.339 2.037 13.030 1.00 97.88 116 ILE A CA 1
ATOM 869 C C . ILE A 1 116 ? -4.844 1.856 12.778 1.00 97.88 116 ILE A C 1
ATOM 871 O O . ILE A 1 116 ? -4.422 1.765 11.621 1.00 97.88 116 ILE A O 1
ATOM 875 N N . LYS A 1 117 ? -4.028 1.735 13.836 1.00 98.31 117 LYS A N 1
ATOM 876 C CA . LYS A 1 117 ? -2.589 1.467 13.687 1.00 98.31 117 LYS A CA 1
ATOM 877 C C . LYS A 1 117 ? -2.379 0.201 12.857 1.00 98.31 117 LYS A C 1
ATOM 879 O O . LYS A 1 117 ? -1.664 0.231 11.855 1.00 98.31 117 LYS A O 1
ATOM 884 N N . ARG A 1 118 ? -3.040 -0.902 13.203 1.00 97.06 118 ARG A N 1
ATOM 885 C CA . ARG A 1 118 ? -2.908 -2.182 12.493 1.00 97.06 118 ARG A CA 1
ATOM 886 C C . ARG A 1 118 ? -3.279 -2.074 11.011 1.00 97.06 118 ARG A C 1
ATOM 888 O O . ARG A 1 118 ? -2.521 -2.560 10.166 1.00 97.06 118 ARG A O 1
ATOM 895 N N . ALA A 1 119 ? -4.404 -1.449 10.682 1.00 97.94 119 ALA A N 1
ATOM 896 C CA . ALA A 1 119 ? -4.871 -1.261 9.314 1.00 97.94 119 ALA A CA 1
ATOM 897 C C . ALA A 1 119 ? -3.917 -0.365 8.513 1.00 97.94 119 ALA A C 1
ATOM 899 O O . ALA A 1 119 ? -3.508 -0.743 7.411 1.00 97.94 119 ALA A O 1
ATOM 900 N N . VAL A 1 120 ? -3.488 0.762 9.089 1.00 98.50 120 VAL A N 1
ATOM 901 C CA . VAL A 1 120 ? -2.563 1.712 8.454 1.00 98.50 120 VAL A CA 1
ATOM 902 C C . VAL A 1 120 ? -1.195 1.077 8.214 1.00 98.50 120 VAL A C 1
ATOM 904 O O . VAL A 1 120 ? -0.696 1.125 7.092 1.00 98.50 120 VAL A O 1
ATOM 907 N N . PHE A 1 121 ? -0.601 0.407 9.206 1.00 98.50 121 PHE A N 1
ATOM 908 C CA . PHE A 1 121 ? 0.693 -0.267 9.034 1.00 98.50 121 PHE A CA 1
ATOM 909 C C . PHE A 1 121 ? 0.631 -1.362 7.964 1.00 98.50 121 PHE A C 1
ATOM 911 O O . PHE A 1 121 ? 1.549 -1.498 7.149 1.00 98.50 121 PHE A O 1
ATOM 918 N N . ARG A 1 122 ? -0.469 -2.121 7.907 1.00 98.31 122 ARG A N 1
ATOM 919 C CA . ARG A 1 122 ? -0.703 -3.101 6.835 1.00 98.31 122 ARG A CA 1
ATOM 920 C C . ARG A 1 122 ? -0.848 -2.439 5.469 1.00 98.31 122 ARG A C 1
ATOM 922 O O . ARG A 1 122 ? -0.271 -2.937 4.504 1.00 98.31 122 ARG A O 1
ATOM 929 N N . ALA A 1 123 ? -1.600 -1.345 5.372 1.00 98.56 123 ALA A N 1
ATOM 930 C CA . ALA A 1 123 ? -1.767 -0.599 4.129 1.00 98.56 123 ALA A CA 1
ATOM 931 C C . ALA A 1 123 ? -0.427 -0.029 3.644 1.00 98.56 123 ALA A C 1
ATOM 933 O O . ALA A 1 123 ? -0.049 -0.271 2.501 1.00 98.56 123 ALA A O 1
ATOM 934 N N . LEU A 1 124 ? 0.343 0.614 4.525 1.00 98.44 124 LEU A N 1
ATOM 935 C CA . LEU A 1 124 ? 1.663 1.166 4.211 1.00 98.44 124 LEU A CA 1
ATOM 936 C C . LEU A 1 124 ? 2.678 0.086 3.825 1.00 98.44 124 LEU A C 1
ATOM 938 O O . LEU A 1 124 ? 3.474 0.297 2.915 1.00 98.44 124 LEU A O 1
ATOM 942 N N . THR A 1 125 ? 2.633 -1.090 4.455 1.00 98.38 125 THR A N 1
ATOM 943 C CA . THR A 1 125 ? 3.503 -2.217 4.079 1.00 98.38 125 THR A CA 1
ATOM 944 C C . THR A 1 125 ? 3.181 -2.720 2.671 1.00 98.38 125 THR A C 1
ATOM 946 O O . THR A 1 125 ? 4.092 -2.952 1.876 1.00 98.38 125 THR A O 1
ATOM 949 N N . ARG A 1 126 ? 1.891 -2.841 2.324 1.00 98.31 126 ARG A N 1
ATOM 950 C CA . ARG A 1 126 ? 1.465 -3.215 0.964 1.00 98.31 126 ARG A CA 1
ATOM 951 C C . ARG A 1 126 ? 1.810 -2.133 -0.055 1.00 98.31 126 ARG A C 1
ATOM 953 O O . ARG A 1 126 ? 2.319 -2.466 -1.119 1.00 98.31 126 ARG A O 1
ATOM 960 N N . LEU A 1 127 ? 1.582 -0.863 0.283 1.00 98.38 127 LEU A N 1
ATOM 961 C CA . LEU A 1 127 ? 1.930 0.272 -0.568 1.00 98.38 127 LEU A CA 1
ATOM 962 C C . LEU A 1 127 ? 3.432 0.291 -0.841 1.00 98.38 127 LEU A C 1
ATOM 964 O O . LEU A 1 127 ? 3.828 0.397 -1.991 1.00 98.38 127 LEU A O 1
ATOM 968 N N . ARG A 1 128 ? 4.263 0.101 0.187 1.00 98.00 128 ARG A N 1
ATOM 969 C CA . ARG A 1 128 ? 5.720 0.027 0.040 1.00 98.00 128 ARG A CA 1
ATOM 970 C C . ARG A 1 128 ? 6.157 -1.125 -0.866 1.00 98.00 128 ARG A C 1
ATOM 972 O O . ARG A 1 128 ? 7.057 -0.950 -1.676 1.00 98.00 128 ARG A O 1
ATOM 979 N N . ALA A 1 129 ? 5.541 -2.299 -0.736 1.00 98.38 129 ALA A N 1
ATOM 980 C CA . ALA A 1 129 ? 5.846 -3.429 -1.612 1.00 98.38 129 ALA A CA 1
ATOM 981 C C . ALA A 1 129 ? 5.452 -3.140 -3.071 1.00 98.38 129 ALA A C 1
ATOM 983 O O . ALA A 1 129 ? 6.223 -3.431 -3.984 1.00 98.38 129 ALA A O 1
ATOM 984 N N . ALA A 1 130 ? 4.278 -2.538 -3.284 1.00 98.44 130 ALA A N 1
ATOM 985 C CA . ALA A 1 130 ? 3.821 -2.135 -4.608 1.00 98.44 130 ALA A CA 1
ATOM 986 C C . ALA A 1 130 ? 4.736 -1.066 -5.218 1.00 98.44 130 ALA A C 1
ATOM 988 O O . ALA A 1 130 ? 5.168 -1.228 -6.351 1.00 98.44 130 ALA A O 1
ATOM 989 N N . THR A 1 131 ? 5.104 -0.023 -4.469 1.00 98.19 131 THR A N 1
ATOM 990 C CA . THR A 1 131 ? 5.956 1.053 -4.990 1.00 98.19 131 THR A CA 1
ATOM 991 C C . THR A 1 131 ? 7.347 0.560 -5.355 1.00 98.19 131 THR A C 1
ATOM 993 O O . THR A 1 131 ? 7.823 0.898 -6.430 1.00 98.19 131 THR A O 1
ATOM 996 N N . ILE A 1 132 ? 7.983 -0.275 -4.525 1.00 97.75 132 ILE A N 1
ATOM 997 C CA . ILE A 1 132 ? 9.284 -0.879 -4.865 1.00 97.75 132 ILE A CA 1
ATOM 998 C C . ILE A 1 132 ? 9.178 -1.659 -6.180 1.00 97.75 132 ILE A C 1
ATOM 1000 O O . ILE A 1 132 ? 9.999 -1.475 -7.073 1.00 97.75 132 ILE A O 1
ATOM 1004 N N . LYS A 1 133 ? 8.125 -2.469 -6.332 1.00 98.12 133 LYS A N 1
ATOM 1005 C CA . LYS A 1 133 ? 7.889 -3.233 -7.560 1.00 98.12 133 LYS A CA 1
ATOM 1006 C C . LYS A 1 133 ? 7.679 -2.332 -8.783 1.00 98.12 133 LYS A C 1
ATOM 1008 O O . LYS A 1 133 ? 8.188 -2.648 -9.857 1.00 98.12 133 LYS A O 1
ATOM 1013 N N . GLU A 1 134 ? 6.925 -1.245 -8.642 1.00 98.00 134 GLU A N 1
ATOM 1014 C CA . GLU A 1 134 ? 6.711 -0.282 -9.728 1.00 98.00 134 GLU A CA 1
ATOM 1015 C C . GLU A 1 134 ? 8.020 0.420 -10.110 1.00 98.00 134 GLU A C 1
ATOM 1017 O O . GLU A 1 134 ? 8.332 0.511 -11.293 1.00 98.00 134 GLU A O 1
ATOM 1022 N N . PHE A 1 135 ? 8.843 0.823 -9.136 1.00 98.38 135 PHE A N 1
ATOM 1023 C CA . PHE A 1 135 ? 10.158 1.410 -9.415 1.00 98.38 135 PHE A CA 1
ATOM 1024 C C . PHE A 1 135 ? 11.095 0.433 -10.138 1.00 98.38 135 PHE A C 1
ATOM 1026 O O . PHE A 1 135 ? 11.711 0.817 -11.132 1.00 98.38 135 PHE A O 1
ATOM 1033 N N . ASP A 1 136 ? 11.149 -0.834 -9.716 1.00 97.94 136 ASP A N 1
ATOM 1034 C CA . ASP A 1 136 ? 11.925 -1.872 -10.413 1.00 97.94 136 ASP A CA 1
ATOM 1035 C C . ASP A 1 136 ? 11.412 -2.099 -11.846 1.00 97.94 136 ASP A C 1
ATOM 1037 O O . ASP A 1 136 ? 12.184 -2.334 -12.780 1.00 97.94 136 ASP A O 1
ATOM 1041 N N . THR A 1 137 ? 10.094 -2.008 -12.040 1.00 98.06 137 THR A N 1
ATOM 1042 C CA . THR A 1 137 ? 9.472 -2.160 -13.359 1.00 98.06 137 THR A CA 1
ATOM 1043 C C . THR A 1 137 ? 9.824 -0.990 -14.275 1.00 98.06 137 THR A C 1
ATOM 1045 O O . THR A 1 137 ? 10.225 -1.230 -15.415 1.00 98.06 137 THR A O 1
ATOM 1048 N N . ILE A 1 138 ? 9.734 0.250 -13.784 1.00 98.00 138 ILE A N 1
ATOM 1049 C CA . ILE A 1 138 ? 10.102 1.462 -14.531 1.00 98.00 138 ILE A CA 1
ATOM 1050 C C . ILE A 1 138 ? 11.575 1.404 -14.940 1.00 98.00 138 ILE A C 1
ATOM 1052 O O . ILE A 1 138 ? 11.871 1.540 -16.122 1.00 98.00 138 ILE A O 1
ATOM 1056 N N . ALA A 1 139 ? 12.485 1.099 -14.012 1.00 98.25 139 ALA A N 1
ATOM 1057 C CA . ALA A 1 139 ? 13.917 1.028 -14.310 1.00 98.25 139 ALA A CA 1
ATOM 1058 C C . ALA A 1 139 ? 14.244 0.001 -15.413 1.00 98.25 139 ALA A C 1
ATOM 1060 O O . ALA A 1 139 ? 15.077 0.244 -16.294 1.00 98.25 139 ALA A O 1
ATOM 1061 N N . ARG A 1 140 ? 13.556 -1.152 -15.408 1.00 97.75 140 ARG A N 1
ATOM 1062 C CA . ARG A 1 140 ? 13.706 -2.156 -16.469 1.00 97.75 140 ARG A CA 1
ATOM 1063 C C . ARG A 1 140 ? 13.171 -1.650 -17.808 1.00 97.75 140 ARG A C 1
ATOM 1065 O O . ARG A 1 140 ? 13.821 -1.865 -18.828 1.00 97.75 140 ARG A O 1
ATOM 1072 N N . LEU A 1 141 ? 12.003 -1.010 -17.811 1.00 98.31 141 LEU A N 1
ATOM 1073 C CA . LEU A 1 141 ? 11.399 -0.458 -19.026 1.00 98.31 141 LEU A CA 1
ATOM 1074 C C . LEU A 1 141 ? 12.254 0.663 -19.626 1.00 98.31 141 LEU A C 1
ATOM 1076 O O . LEU A 1 141 ? 12.428 0.698 -20.838 1.00 98.31 141 LEU A O 1
ATOM 1080 N N . GLU A 1 142 ? 12.831 1.531 -18.797 1.00 97.62 142 GLU A N 1
ATOM 1081 C CA . GLU A 1 142 ? 13.747 2.588 -19.241 1.00 97.62 142 GLU A CA 1
ATOM 1082 C C . GLU A 1 142 ? 14.999 2.008 -19.901 1.00 97.62 142 GLU A C 1
ATOM 1084 O O . GLU A 1 142 ? 15.378 2.442 -20.986 1.00 97.62 142 GLU A O 1
ATOM 1089 N N . THR A 1 143 ? 15.600 0.978 -19.297 1.00 97.19 143 THR A N 1
ATOM 1090 C CA . THR A 1 143 ? 16.767 0.299 -19.886 1.00 97.19 143 THR A CA 1
ATOM 1091 C C . THR A 1 143 ? 16.414 -0.315 -21.242 1.00 97.19 143 THR A C 1
ATOM 1093 O O . THR A 1 143 ? 17.105 -0.081 -22.227 1.00 97.19 143 THR A O 1
ATOM 1096 N N . GLN A 1 144 ? 15.286 -1.027 -21.321 1.00 97.62 144 GLN A N 1
ATOM 1097 C CA . GLN A 1 144 ? 14.807 -1.619 -22.573 1.00 97.62 144 GLN A CA 1
ATOM 1098 C C . GLN A 1 144 ? 14.516 -0.568 -23.648 1.00 97.62 144 GLN A C 1
ATOM 1100 O O . GLN A 1 144 ? 14.799 -0.803 -24.820 1.00 97.62 144 GLN A O 1
ATOM 1105 N N . ALA A 1 145 ? 13.956 0.581 -23.268 1.00 96.69 145 ALA A N 1
ATOM 1106 C CA . ALA A 1 145 ? 13.691 1.673 -24.195 1.00 96.69 145 ALA A CA 1
ATOM 1107 C C . ALA A 1 145 ? 14.993 2.269 -24.754 1.00 96.69 145 ALA A C 1
ATOM 1109 O O . ALA A 1 145 ? 15.066 2.550 -25.951 1.00 96.69 145 ALA A O 1
ATOM 1110 N N . ILE A 1 146 ? 16.022 2.423 -23.913 1.00 95.69 146 ILE A N 1
ATOM 1111 C CA . ILE A 1 146 ? 17.352 2.879 -24.338 1.00 95.69 146 ILE A CA 1
ATOM 1112 C C . ILE A 1 146 ? 17.988 1.864 -25.290 1.00 95.69 146 ILE A C 1
ATOM 1114 O O . ILE A 1 146 ? 18.449 2.250 -26.364 1.00 95.69 146 ILE A O 1
ATOM 1118 N N . ASP A 1 147 ? 17.986 0.581 -24.928 1.00 95.31 147 ASP A N 1
ATOM 1119 C CA . ASP A 1 147 ? 18.583 -0.476 -25.749 1.00 95.31 147 ASP A CA 1
ATOM 1120 C C . ASP A 1 147 ? 17.888 -0.571 -27.115 1.00 95.31 147 ASP A C 1
ATOM 1122 O O . ASP A 1 147 ? 18.549 -0.520 -28.150 1.00 95.31 147 ASP A O 1
ATOM 1126 N N . ALA A 1 148 ? 16.552 -0.575 -27.138 1.00 95.38 148 ALA A N 1
ATOM 1127 C CA . ALA A 1 148 ? 15.780 -0.611 -28.378 1.00 95.38 148 ALA A CA 1
ATOM 1128 C C . ALA A 1 148 ? 16.020 0.621 -29.268 1.00 95.38 148 ALA A C 1
ATOM 1130 O O . ALA A 1 148 ? 16.075 0.502 -30.493 1.00 95.38 148 ALA A O 1
ATOM 1131 N N . TYR A 1 149 ? 16.170 1.810 -28.673 1.00 95.44 149 TYR A N 1
ATOM 1132 C CA . TYR A 1 149 ? 16.509 3.015 -29.428 1.00 95.44 149 TYR A CA 1
ATOM 1133 C C . TYR A 1 149 ? 17.909 2.917 -30.042 1.00 95.44 149 TYR A C 1
ATOM 1135 O O . TYR A 1 149 ? 18.077 3.238 -31.220 1.00 95.44 149 TYR A O 1
ATOM 1143 N N . ASN A 1 150 ? 18.890 2.448 -29.268 1.00 92.00 150 ASN A N 1
ATOM 1144 C CA . ASN A 1 150 ? 20.273 2.281 -29.715 1.00 92.00 150 ASN A CA 1
ATOM 1145 C C . ASN A 1 150 ? 20.407 1.225 -30.824 1.00 92.00 150 ASN A C 1
ATOM 1147 O O . ASN A 1 150 ? 21.200 1.411 -31.749 1.00 92.00 150 ASN A O 1
ATOM 1151 N N . ASP A 1 151 ? 19.621 0.149 -30.755 1.00 91.62 151 ASP A N 1
ATOM 1152 C CA . ASP A 1 151 ? 19.566 -0.885 -31.793 1.00 91.62 151 ASP A CA 1
ATOM 1153 C C . ASP A 1 151 ? 18.967 -0.350 -33.102 1.00 91.62 151 ASP A C 1
ATOM 1155 O O . ASP A 1 151 ? 19.397 -0.736 -34.186 1.00 91.62 151 ASP A O 1
ATOM 1159 N N . ALA A 1 152 ? 17.991 0.560 -33.018 1.00 91.44 152 ALA A N 1
ATOM 1160 C CA . ALA A 1 152 ? 17.359 1.161 -34.190 1.00 91.44 152 ALA A CA 1
ATOM 1161 C C . ALA A 1 152 ? 18.159 2.328 -34.806 1.00 91.44 152 ALA A C 1
ATOM 1163 O O . ALA A 1 152 ? 17.982 2.604 -35.990 1.00 91.44 152 ALA A O 1
ATOM 1164 N N . HIS A 1 153 ? 19.026 3.004 -34.038 1.00 88.44 153 HIS A N 1
ATOM 1165 C CA . HIS A 1 153 ? 19.737 4.219 -34.467 1.00 88.44 153 HIS A CA 1
ATOM 1166 C C . HIS A 1 153 ? 21.257 4.050 -34.377 1.00 88.44 153 HIS A C 1
ATOM 1168 O O . HIS A 1 153 ? 21.909 4.367 -33.376 1.00 88.44 153 HIS A O 1
ATOM 1174 N N . HIS A 1 154 ? 21.858 3.581 -35.467 1.00 88.31 154 HIS A N 1
ATOM 1175 C CA . HIS A 1 154 ? 23.304 3.426 -35.564 1.00 88.31 154 HIS A CA 1
ATOM 1176 C C . HIS A 1 154 ? 23.960 4.706 -36.084 1.00 88.31 154 HIS A C 1
ATOM 1178 O O . HIS A 1 154 ? 24.149 4.877 -37.289 1.00 88.31 154 HIS A O 1
ATOM 1184 N N . TYR A 1 155 ? 24.409 5.570 -35.167 1.00 85.94 155 TYR A N 1
ATOM 1185 C CA . TYR A 1 155 ? 25.019 6.863 -35.510 1.00 85.94 155 TYR A CA 1
ATOM 1186 C C . TYR A 1 155 ? 26.113 6.766 -36.585 1.00 85.94 155 TYR A C 1
ATOM 1188 O O . TYR A 1 155 ? 26.158 7.594 -37.485 1.00 85.94 155 TYR A O 1
ATOM 1196 N N . ARG A 1 156 ? 26.976 5.740 -36.538 1.00 82.06 156 ARG A N 1
ATOM 1197 C CA . ARG A 1 156 ? 28.032 5.535 -37.550 1.00 82.06 156 ARG A CA 1
ATOM 1198 C C . ARG A 1 156 ? 27.518 5.107 -38.925 1.00 82.06 156 ARG A C 1
ATOM 1200 O O . ARG A 1 156 ? 28.194 5.374 -39.910 1.00 82.06 156 ARG A O 1
ATOM 1207 N N . ALA A 1 157 ? 26.386 4.412 -38.987 1.00 82.94 157 ALA A N 1
ATOM 1208 C CA . ALA A 1 157 ? 25.770 4.034 -40.255 1.00 82.94 157 ALA A CA 1
ATOM 1209 C C . ALA A 1 157 ? 25.078 5.243 -40.901 1.00 82.94 157 ALA A C 1
ATOM 1211 O O . ALA A 1 157 ? 25.149 5.417 -42.113 1.00 82.94 157 ALA A O 1
ATOM 1212 N N . GLU A 1 158 ? 24.468 6.104 -40.084 1.00 82.75 158 GLU A N 1
ATOM 1213 C CA . GLU A 1 158 ? 23.805 7.337 -40.527 1.00 82.75 158 GLU A CA 1
ATOM 1214 C C . GLU A 1 158 ? 24.783 8.506 -40.753 1.00 82.75 158 GLU A C 1
ATOM 1216 O O . GLU A 1 158 ? 24.461 9.449 -41.469 1.00 82.75 158 GLU A O 1
ATOM 1221 N N . ASN A 1 159 ? 25.989 8.443 -40.177 1.00 83.12 159 ASN A N 1
ATOM 1222 C CA . ASN A 1 159 ? 27.043 9.453 -40.306 1.00 83.12 159 ASN A CA 1
ATOM 1223 C C . ASN A 1 159 ? 28.365 8.777 -40.713 1.00 83.12 159 ASN A C 1
ATOM 1225 O O . ASN A 1 159 ? 29.232 8.540 -39.859 1.00 83.12 159 ASN A O 1
ATOM 1229 N N . PRO A 1 160 ? 28.524 8.419 -42.001 1.00 84.69 160 PRO A N 1
ATOM 1230 C CA . PRO A 1 160 ? 29.733 7.771 -42.483 1.00 84.69 160 PRO A CA 1
ATOM 1231 C C . PRO A 1 160 ? 30.939 8.709 -42.362 1.00 84.69 160 PRO A C 1
ATOM 1233 O O . PRO A 1 160 ? 30.891 9.880 -42.738 1.00 84.69 160 PRO A O 1
ATOM 1236 N N . LEU A 1 161 ? 32.048 8.177 -41.847 1.00 81.25 161 LEU A N 1
ATOM 1237 C CA . LEU A 1 161 ? 33.320 8.891 -41.792 1.00 81.25 161 LEU A CA 1
ATOM 1238 C C . LEU A 1 161 ? 33.989 8.807 -43.167 1.00 81.25 161 LEU A C 1
ATOM 1240 O O . LEU A 1 161 ? 34.650 7.819 -43.474 1.00 81.25 161 LEU A O 1
ATOM 1244 N N . ALA A 1 162 ? 33.814 9.839 -43.988 1.00 77.81 162 ALA A N 1
ATOM 1245 C CA . ALA A 1 162 ? 34.620 10.022 -45.188 1.00 77.81 162 ALA A CA 1
ATOM 1246 C C . ALA A 1 162 ? 36.006 10.540 -44.779 1.00 77.81 162 ALA A C 1
ATOM 1248 O O . ALA A 1 162 ? 36.120 11.558 -44.090 1.00 77.81 162 ALA A O 1
ATOM 1249 N N . HIS A 1 163 ? 37.064 9.826 -45.160 1.00 76.12 163 HIS A N 1
ATOM 1250 C CA . HIS A 1 163 ? 38.424 10.270 -44.886 1.00 76.12 163 HIS A CA 1
ATOM 1251 C C . HIS A 1 163 ? 38.919 11.101 -46.070 1.00 76.12 163 HIS A C 1
ATOM 1253 O O . HIS A 1 163 ? 39.131 10.572 -47.157 1.00 76.12 163 HIS A O 1
ATOM 1259 N N . LEU A 1 164 ? 39.129 12.396 -45.821 1.00 71.88 164 LEU A N 1
ATOM 1260 C CA . LEU A 1 164 ? 39.427 13.434 -46.820 1.00 71.88 164 LEU A CA 1
ATOM 1261 C C . LEU A 1 164 ? 40.534 13.055 -47.827 1.00 71.88 164 LEU A C 1
ATOM 1263 O O . LEU A 1 164 ? 40.432 13.402 -48.993 1.00 71.88 164 LEU A O 1
ATOM 1267 N N . HIS A 1 165 ? 41.524 12.258 -47.415 1.00 67.94 165 HIS A N 1
ATOM 1268 C CA . HIS A 1 165 ? 42.616 11.761 -48.259 1.00 67.94 165 HIS A CA 1
ATOM 1269 C C . HIS A 1 165 ? 42.212 10.825 -49.416 1.00 67.94 165 HIS A C 1
ATOM 1271 O O . HIS A 1 165 ? 43.043 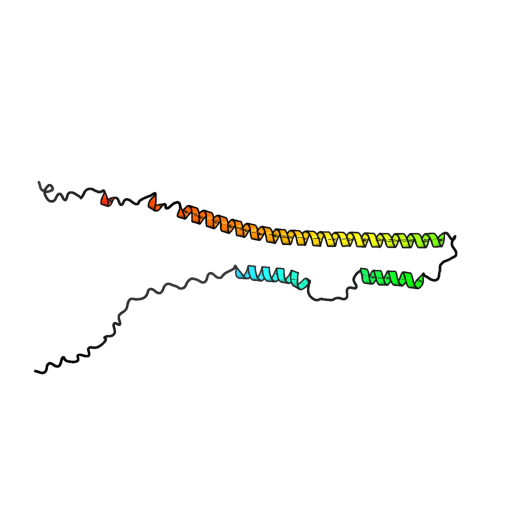10.580 -50.286 1.00 67.94 165 HIS A O 1
ATOM 1277 N N . GLU A 1 166 ? 40.996 10.258 -49.421 1.00 65.88 166 GLU A N 1
ATOM 1278 C CA . GLU A 1 166 ? 40.547 9.375 -50.518 1.00 65.88 166 GLU A CA 1
ATOM 1279 C C . GLU A 1 166 ? 39.899 10.166 -51.661 1.00 65.88 166 GLU A C 1
ATOM 1281 O O . GLU A 1 166 ? 39.946 9.729 -52.808 1.00 65.88 166 GLU A O 1
ATOM 1286 N N . ASP A 1 167 ? 39.366 11.354 -51.359 1.00 65.81 167 ASP A N 1
ATOM 1287 C CA . ASP A 1 167 ? 38.769 12.273 -52.335 1.00 65.81 167 ASP A CA 1
ATOM 1288 C C . ASP A 1 167 ? 39.753 13.378 -52.781 1.00 65.81 167 ASP A C 1
ATOM 1290 O O . ASP A 1 167 ? 39.430 14.215 -53.629 1.00 65.81 167 ASP A O 1
ATOM 1294 N N . GLU A 1 168 ? 40.966 13.403 -52.219 1.00 70.75 168 GLU A N 1
ATOM 1295 C CA . GLU A 1 168 ? 42.026 14.334 -52.606 1.00 70.75 168 GLU A CA 1
ATOM 1296 C C . GLU A 1 168 ? 42.701 13.879 -53.908 1.00 70.75 168 GLU A C 1
ATOM 1298 O O . GLU A 1 168 ? 43.187 12.753 -54.036 1.00 70.75 168 GLU A O 1
ATOM 1303 N N . ALA A 1 169 ? 42.749 14.777 -54.899 1.00 72.75 169 ALA A N 1
ATOM 1304 C CA . ALA A 1 169 ? 43.447 14.514 -56.151 1.00 72.75 169 ALA A CA 1
ATOM 1305 C C . ALA A 1 169 ? 44.926 14.185 -55.869 1.00 72.75 169 ALA A C 1
ATOM 1307 O O . ALA A 1 169 ? 45.550 14.867 -55.047 1.00 72.75 169 ALA A O 1
ATOM 1308 N N . PRO A 1 170 ? 45.510 13.174 -56.542 1.00 72.56 170 PRO A N 1
ATOM 1309 C CA . PRO A 1 170 ? 46.911 12.835 -56.349 1.00 72.56 170 PRO A CA 1
ATOM 1310 C C . PRO A 1 170 ? 47.764 14.084 -56.566 1.00 72.56 170 PRO A C 1
ATOM 1312 O O . PRO A 1 170 ? 47.617 14.780 -57.571 1.00 72.56 170 PRO A O 1
ATOM 1315 N N . VAL A 1 171 ? 48.634 14.384 -55.598 1.00 71.38 171 VAL A N 1
ATOM 1316 C CA . VAL A 1 171 ? 49.521 15.546 -55.671 1.00 71.38 171 VAL A CA 1
ATOM 1317 C C . VAL A 1 171 ? 50.364 15.410 -56.934 1.00 71.38 171 VAL A C 1
ATOM 1319 O O . VAL A 1 171 ? 51.210 14.519 -57.027 1.00 71.38 171 VAL A O 1
ATOM 1322 N N . GLU A 1 172 ? 50.123 16.289 -57.907 1.00 66.69 172 GLU A N 1
ATOM 1323 C CA . GLU A 1 172 ? 50.913 16.387 -59.130 1.00 66.69 172 GLU A CA 1
ATOM 1324 C C . GLU A 1 172 ? 52.366 16.644 -58.729 1.00 66.69 172 GLU A C 1
ATOM 1326 O O . GLU A 1 172 ? 52.738 17.749 -58.323 1.00 66.69 172 GLU A O 1
ATOM 1331 N N . THR A 1 173 ? 53.201 15.603 -58.772 1.00 63.38 173 THR A N 1
ATOM 1332 C CA . THR A 1 173 ? 54.619 15.753 -58.467 1.00 63.38 173 THR A CA 1
ATOM 1333 C C . THR A 1 173 ? 55.266 16.463 -59.640 1.00 63.38 173 THR A C 1
ATOM 1335 O O . THR A 1 173 ? 55.728 15.836 -60.597 1.00 63.38 173 THR A O 1
ATOM 1338 N N . ASP A 1 174 ? 55.276 17.784 -59.561 1.00 67.00 174 ASP A N 1
ATOM 1339 C CA . ASP A 1 174 ? 55.931 18.660 -60.510 1.00 67.00 174 ASP A CA 1
ATOM 1340 C C . ASP A 1 174 ? 57.454 18.563 -60.358 1.00 67.00 174 ASP A C 1
ATOM 1342 O O . ASP A 1 174 ? 58.128 19.412 -59.777 1.00 67.00 174 ASP A O 1
ATOM 1346 N N . LYS A 1 175 ? 58.010 17.452 -60.842 1.00 62.97 175 LYS A N 1
ATOM 1347 C CA . LYS A 1 175 ? 59.449 17.181 -60.791 1.00 62.97 175 LYS A CA 1
ATOM 1348 C C . LYS A 1 175 ? 60.227 17.925 -61.883 1.00 62.97 175 LYS A C 1
ATOM 1350 O O . LYS A 1 175 ? 61.443 17.771 -61.934 1.00 62.97 175 LYS A O 1
ATOM 1355 N N . LEU A 1 176 ? 59.561 18.690 -62.762 1.00 60.16 176 LEU A N 1
ATOM 1356 C CA . LEU A 1 176 ? 60.183 19.258 -63.969 1.00 60.16 176 LEU A CA 1
ATOM 1357 C C . LEU A 1 176 ? 59.824 20.721 -64.301 1.00 60.16 176 LEU A C 1
ATOM 1359 O O . LEU A 1 176 ? 60.472 21.272 -65.187 1.00 60.16 176 LEU A O 1
ATOM 1363 N N . LYS A 1 177 ? 58.880 21.398 -63.630 1.00 58.06 177 LYS A N 1
ATOM 1364 C CA . LYS A 1 177 ? 58.595 22.830 -63.897 1.00 58.06 177 LYS A CA 1
ATOM 1365 C C . LYS A 1 177 ? 59.238 23.794 -62.891 1.00 58.06 177 LYS A C 1
ATOM 1367 O O . LYS A 1 177 ? 59.130 25.001 -63.060 1.00 58.06 177 LYS A O 1
ATOM 1372 N N . SER A 1 178 ? 59.971 23.286 -61.897 1.00 62.41 178 SER A N 1
ATOM 1373 C CA . SER A 1 178 ? 60.674 24.099 -60.887 1.00 62.41 178 SER A CA 1
ATOM 1374 C C . SER A 1 178 ? 62.019 24.692 -61.347 1.00 62.41 178 SER A C 1
ATOM 1376 O O . SER A 1 178 ? 62.630 25.435 -60.581 1.00 62.41 178 SER A O 1
ATOM 1378 N N . PHE A 1 179 ? 62.523 24.369 -62.539 1.00 59.38 179 PHE A N 1
ATOM 1379 C CA . PHE A 1 179 ? 63.847 24.827 -62.974 1.00 59.38 179 PHE A CA 1
ATOM 1380 C C . PHE A 1 179 ? 63.782 25.549 -64.317 1.00 59.38 179 PHE A C 1
ATOM 1382 O O . PHE A 1 179 ? 64.065 24.938 -65.341 1.00 59.38 179 PHE A O 1
ATOM 1389 N N . HIS A 1 180 ? 63.421 26.834 -64.293 1.00 59.66 180 HIS A N 1
ATOM 1390 C CA . HIS A 1 180 ? 63.775 27.825 -65.315 1.00 59.66 180 HIS A CA 1
ATOM 1391 C C . HIS A 1 180 ? 63.998 29.176 -64.635 1.00 59.66 180 HIS A C 1
ATOM 1393 O O . HIS A 1 180 ? 63.110 29.579 -63.851 1.00 59.66 180 HIS A O 1
#

Radius of gyration: 46.74 Å; chains: 1; bounding box: 108×78×116 Å

Foldseek 3Di:
DDDDDDDDDDDDDDPDDDDPPPDDPPPDPPPDPPVVVVVVVVVVVVVVVCVVDDDPPPPVDVVNVVVVVVVVVVVPPPPDPDPPDDPVVVVVVVVVVVVVVVVVVVVVVVVVVVVVVVVVVVVVVVVVVVVVVVVVVVVVVVVVVVVVVCVVDDPCVVPPDDDVVVVDDPPPPCPDPPDD